Protein AF-A0A4U7JIF3-F1 (afdb_monomer)

Radius of gyration: 16.63 Å; Cα contacts (8 Å, |Δi|>4): 202; chains: 1; bounding box: 31×33×48 Å

Mean predicted aligned error: 3.42 Å

Organism: NCBI:txid2488810

Solvent-accessible surface area (backbone atoms only — not comparable to full-atom values): 7526 Å² total; per-residue (Å²): 130,63,27,75,84,56,100,61,89,62,78,53,46,16,77,72,81,62,48,62,34,75,84,49,30,92,50,17,31,37,37,40,30,31,30,65,83,76,57,24,39,61,36,36,51,39,30,39,62,60,71,47,39,62,53,46,46,71,72,70,45,53,91,60,36,47,72,52,73,45,56,43,53,46,44,40,35,61,68,50,30,52,51,53,56,50,50,56,51,48,39,52,72,76,64,37,49,62,32,71,67,16,51,51,43,47,50,51,50,51,58,42,25,39,28,56,48,50,72,63,74,50,74,70,53,51,50,50,54,58,55,52,76,74,52,84,132

Foldseek 3Di:
DFACPDPDQAFAAAPQPRDGCVVPQQQKKWKWKAQPVLRAGEAIGMHGPDPSCVVCCVVPQDDSIDMDMDRLVLCLAQVSVVVVVVVVVVCVVVVHHYDPNRVVNVVSSSVNSVRSRDHYDDPVRVVVVVVVVVDDD

Sequence (137 aa):
MPAKLYSEDLILKCAHCGKNLFENIGMSIVVLVQDMQNNKISDIYTCCKGNCDDILQKHRVTGSGSDGWKELSEFTNPFLFLKHVMAIMNNMHDGIEISQTAFESYKEIVLATAQYVMRDLTTGEKESVRIDSMLPF

Secondary structure (DSSP, 8-state):
-----SSS----B-TTT--BTTTTGGGEEEEEEEETTTTEEEEEEEEETTHHHHHHHHHHS-TTEEEEEEEGGGGGSHHHHHHHHHHHHHHHHTT--B-HHHHHHHHHHHHHHHHHHSPPPPHHHHHHHHHHTTS--

Nearest PDB structures (foldseek):
  4rb4-assembly1_B  TM=6.611E-01  e=5.893E+00  Escherichia coli DEC13E

Structure (mmCIF, N/CA/C/O backbone):
data_AF-A0A4U7JIF3-F1
#
_entry.id   AF-A0A4U7JIF3-F1
#
loop_
_atom_site.group_PDB
_atom_site.id
_atom_site.type_symbol
_atom_site.label_atom_id
_atom_site.label_alt_id
_atom_site.label_comp_id
_atom_site.label_asym_id
_atom_site.label_entity_id
_atom_site.label_seq_id
_atom_site.pdbx_PDB_ins_code
_atom_site.Cartn_x
_atom_site.Cartn_y
_atom_site.Cartn_z
_atom_site.occupancy
_atom_site.B_iso_or_equiv
_atom_site.auth_seq_id
_atom_site.auth_comp_id
_atom_site.auth_asym_id
_atom_site.auth_atom_id
_atom_site.pdbx_PDB_model_num
ATOM 1 N N . MET A 1 1 ? -16.439 5.333 8.984 1.00 71.31 1 MET A N 1
ATOM 2 C CA . MET A 1 1 ? -15.444 6.209 9.640 1.00 71.31 1 MET A CA 1
ATOM 3 C C . MET A 1 1 ? -14.252 5.341 9.984 1.00 71.31 1 MET A C 1
ATOM 5 O O . MET A 1 1 ? -14.506 4.200 10.363 1.00 71.31 1 MET A O 1
ATOM 9 N N . PRO A 1 2 ? -13.015 5.818 9.786 1.00 90.44 2 PRO A N 1
ATOM 10 C CA . PRO A 1 2 ? -11.835 5.044 10.139 1.00 90.44 2 PRO A CA 1
ATOM 11 C C . PRO A 1 2 ? -11.770 4.812 11.656 1.00 90.44 2 PRO A C 1
ATOM 13 O O . PRO A 1 2 ? -12.231 5.646 12.438 1.00 90.44 2 PRO A O 1
ATOM 16 N N . ALA A 1 3 ? -11.234 3.667 12.060 1.00 93.44 3 ALA A N 1
ATOM 17 C CA . ALA A 1 3 ? -10.879 3.362 13.432 1.00 93.44 3 ALA A CA 1
ATOM 18 C C . ALA A 1 3 ? -9.742 4.271 13.910 1.00 93.44 3 ALA A C 1
ATOM 20 O O . ALA A 1 3 ? -8.797 4.566 13.175 1.00 93.44 3 ALA A O 1
ATOM 21 N N . LYS A 1 4 ? -9.801 4.662 15.180 1.00 92.44 4 LYS A N 1
ATOM 22 C CA . LYS A 1 4 ? -8.814 5.520 15.841 1.00 92.44 4 LYS A CA 1
ATOM 23 C C . LYS A 1 4 ? -7.623 4.694 16.315 1.00 92.44 4 LYS A C 1
ATOM 25 O O . LYS A 1 4 ? -7.457 4.451 17.511 1.00 92.44 4 LYS A O 1
ATOM 30 N N . LEU A 1 5 ? -6.827 4.226 15.357 1.00 90.06 5 LEU A N 1
ATOM 31 C CA . LEU A 1 5 ? -5.600 3.465 15.618 1.00 90.06 5 LEU A CA 1
ATOM 32 C C . LEU A 1 5 ? -4.414 4.369 15.980 1.00 90.06 5 LEU A C 1
ATOM 34 O O . LEU A 1 5 ? -3.492 3.936 16.666 1.00 90.06 5 LEU A O 1
ATOM 38 N N . TYR A 1 6 ? -4.446 5.619 15.521 1.00 90.56 6 TYR A N 1
ATOM 39 C CA . TYR A 1 6 ? -3.349 6.577 15.611 1.00 90.56 6 TYR A CA 1
ATOM 40 C C . TYR A 1 6 ? -3.798 7.856 16.328 1.00 90.56 6 TYR A C 1
ATOM 42 O O . TYR A 1 6 ? -4.994 8.092 16.510 1.00 90.56 6 TYR A O 1
ATOM 50 N N . SER A 1 7 ? -2.841 8.695 16.737 1.00 88.25 7 SER A N 1
ATOM 51 C CA . SER A 1 7 ? -3.144 10.022 17.291 1.00 88.25 7 SER A CA 1
ATOM 52 C C . SER A 1 7 ? -3.785 10.948 16.255 1.00 88.25 7 SER A C 1
ATOM 54 O O . SER A 1 7 ? -4.607 11.788 16.612 1.00 88.25 7 SER A O 1
ATOM 56 N N . GLU A 1 8 ? -3.416 10.768 14.985 1.00 91.31 8 GLU A N 1
ATOM 57 C CA . GLU A 1 8 ? -3.948 11.478 13.824 1.00 91.31 8 GLU A CA 1
ATOM 58 C C . GLU A 1 8 ? -4.193 10.485 12.684 1.00 91.31 8 GLU A C 1
ATOM 60 O O . GLU A 1 8 ? -3.424 9.537 12.517 1.00 91.31 8 GLU A O 1
ATOM 65 N N . ASP A 1 9 ? -5.248 10.704 11.897 1.00 90.88 9 ASP A N 1
ATOM 66 C CA . ASP A 1 9 ? -5.554 9.849 10.750 1.00 90.88 9 ASP A CA 1
ATOM 67 C C . ASP A 1 9 ? -4.413 9.900 9.726 1.00 90.88 9 ASP A C 1
ATOM 69 O O . ASP A 1 9 ? -3.985 10.973 9.290 1.00 90.88 9 ASP A O 1
ATOM 73 N N . LEU A 1 10 ? -3.954 8.728 9.290 1.00 95.62 10 LEU A N 1
ATOM 74 C CA . LEU A 1 10 ? -2.960 8.641 8.232 1.00 95.62 10 LEU A CA 1
ATOM 75 C C . LEU A 1 10 ? -3.639 8.861 6.879 1.00 95.62 10 LEU A C 1
ATOM 77 O O . LEU A 1 10 ? -4.717 8.330 6.597 1.00 95.62 10 LEU A O 1
ATOM 81 N N . ILE A 1 11 ? -2.986 9.647 6.025 1.00 95.75 11 ILE A N 1
ATOM 82 C CA . ILE A 1 11 ? -3.461 9.946 4.674 1.00 95.75 11 ILE A CA 1
ATOM 83 C C . ILE A 1 11 ? -2.473 9.434 3.634 1.00 95.75 11 ILE A C 1
ATOM 85 O O . ILE A 1 11 ? -1.262 9.554 3.802 1.00 95.75 11 ILE A O 1
ATOM 89 N N . LEU A 1 12 ? -2.998 8.924 2.521 1.00 98.06 12 LEU A N 1
ATOM 90 C CA . LEU A 1 12 ? -2.202 8.621 1.337 1.00 98.06 12 LEU A CA 1
ATOM 91 C C . LEU A 1 12 ? -2.314 9.773 0.355 1.00 98.06 12 LEU A C 1
ATOM 93 O O . LEU A 1 12 ? -3.413 10.248 0.057 1.00 98.06 12 LEU A O 1
ATOM 97 N N . LYS A 1 13 ? -1.171 10.228 -0.151 1.00 98.38 13 LYS A N 1
ATOM 98 C CA . LYS A 1 13 ? -1.108 11.314 -1.127 1.00 98.38 13 LYS A CA 1
ATOM 99 C C . LYS A 1 13 ? -0.778 10.777 -2.510 1.00 98.38 13 LYS A C 1
ATOM 101 O O . LYS A 1 13 ? -0.043 9.808 -2.666 1.00 98.38 13 LYS A O 1
ATOM 106 N N . CYS A 1 14 ? -1.297 11.445 -3.534 1.00 98.56 14 CYS A N 1
ATOM 107 C CA . CYS A 1 14 ? -0.900 11.171 -4.906 1.00 98.56 14 CYS A CA 1
ATOM 108 C C . CYS A 1 14 ? 0.591 11.477 -5.083 1.00 98.56 14 CYS A C 1
ATOM 110 O O . CYS A 1 14 ? 0.989 12.630 -4.923 1.00 98.56 14 CYS A O 1
ATOM 112 N N . ALA A 1 15 ? 1.383 10.496 -5.516 1.00 98.38 15 ALA A N 1
ATOM 113 C CA . ALA A 1 15 ? 2.822 10.659 -5.738 1.00 98.38 15 ALA A CA 1
ATOM 114 C C . ALA A 1 15 ? 3.168 11.734 -6.791 1.00 98.38 15 ALA A C 1
ATOM 116 O O . ALA A 1 15 ? 4.275 12.260 -6.791 1.00 98.38 15 ALA A O 1
ATOM 117 N N . HIS A 1 16 ? 2.221 12.075 -7.674 1.00 98.25 16 HIS A N 1
ATOM 118 C CA . HIS A 1 16 ? 2.355 13.188 -8.616 1.00 98.25 16 HIS A CA 1
ATOM 119 C C . HIS A 1 16 ? 1.830 14.528 -8.066 1.00 98.25 16 HIS A C 1
ATOM 121 O O . HIS A 1 16 ? 2.595 15.470 -7.901 1.00 98.25 16 HIS A O 1
ATOM 127 N N . CYS A 1 17 ? 0.522 14.640 -7.792 1.00 98.06 17 CYS A N 1
ATOM 128 C CA . CYS A 1 17 ? -0.111 15.931 -7.491 1.00 98.06 17 CYS A CA 1
ATOM 129 C C . CYS A 1 17 ? -0.298 16.238 -5.993 1.00 98.06 17 CYS A C 1
ATOM 131 O O . CYS A 1 17 ? -0.892 17.260 -5.657 1.00 98.06 17 CYS A O 1
ATOM 133 N N . GLY A 1 18 ? 0.102 15.342 -5.085 1.00 98.19 18 GLY A N 1
ATOM 134 C CA . GLY A 1 18 ? 0.046 15.542 -3.630 1.00 98.19 18 GLY A CA 1
ATOM 135 C C . GLY A 1 18 ? -1.348 15.537 -2.983 1.00 98.19 18 GLY A C 1
ATOM 136 O O . GLY A 1 18 ? -1.444 15.679 -1.765 1.00 98.19 18 GLY A O 1
ATOM 137 N N . LYS A 1 19 ? -2.425 15.365 -3.761 1.00 97.94 19 LYS A N 1
ATOM 138 C CA . LYS A 1 19 ? -3.808 15.318 -3.249 1.00 97.94 19 LYS A CA 1
ATOM 139 C C . LYS A 1 19 ? -4.020 14.135 -2.313 1.00 97.94 19 LYS A C 1
ATOM 141 O O . LYS A 1 19 ? -3.462 13.066 -2.557 1.00 97.94 19 LYS A O 1
ATOM 146 N N . ASN A 1 20 ? -4.871 14.319 -1.306 1.00 98.06 20 ASN A N 1
ATOM 147 C CA . ASN A 1 20 ? -5.335 13.243 -0.441 1.00 98.06 20 ASN A CA 1
ATOM 148 C C . ASN A 1 20 ? -6.195 12.258 -1.247 1.00 98.06 20 ASN A C 1
ATOM 150 O O . ASN A 1 20 ? -7.248 12.611 -1.776 1.00 98.06 20 ASN A O 1
ATOM 154 N N . LEU A 1 21 ? -5.735 11.017 -1.350 1.00 98.25 21 LEU A N 1
ATOM 155 C CA . LEU A 1 21 ? -6.350 9.988 -2.180 1.00 98.25 21 LEU A CA 1
ATOM 156 C C . LEU A 1 21 ? -7.618 9.394 -1.562 1.00 98.25 21 LEU A C 1
ATOM 158 O O . LEU A 1 21 ? -8.424 8.818 -2.293 1.00 98.25 21 LEU A O 1
ATOM 162 N N . PHE A 1 22 ? -7.824 9.553 -0.252 1.00 96.88 22 PHE A N 1
ATOM 163 C CA . PHE A 1 22 ? -9.037 9.082 0.418 1.00 96.88 22 PHE A CA 1
ATOM 164 C C . PHE A 1 22 ? -10.260 9.963 0.130 1.00 96.88 22 PHE A C 1
ATOM 166 O O . PHE A 1 22 ? -11.381 9.465 0.181 1.00 96.88 22 PHE A O 1
ATOM 173 N N . GLU A 1 23 ? -10.067 11.234 -0.243 1.00 95.88 23 GLU A N 1
ATOM 174 C CA . GLU A 1 23 ? -11.168 12.151 -0.593 1.00 95.88 23 GLU A CA 1
ATOM 175 C C . GLU A 1 23 ? -11.940 11.696 -1.839 1.00 95.88 23 GLU A C 1
ATOM 177 O O . G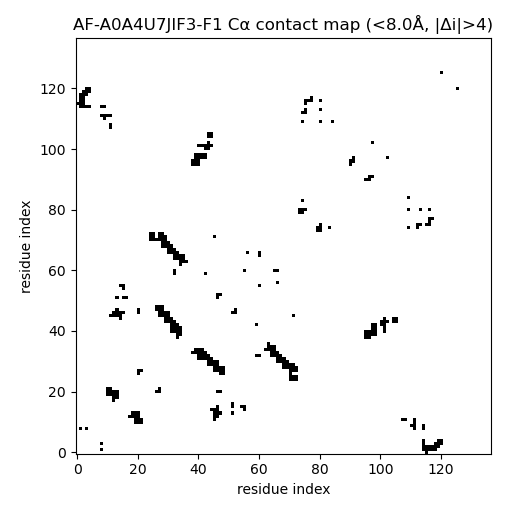LU A 1 23 ? -13.133 11.960 -1.966 1.00 95.88 23 GLU A O 1
ATOM 182 N N . ASN A 1 24 ? -11.275 10.985 -2.755 1.00 95.31 24 ASN A N 1
ATOM 183 C CA . ASN A 1 24 ? -11.902 10.376 -3.924 1.00 95.31 24 ASN A CA 1
ATOM 184 C C . ASN A 1 24 ? -11.283 9.005 -4.214 1.00 95.31 24 ASN A C 1
ATOM 186 O O . ASN A 1 24 ? -10.639 8.790 -5.241 1.00 95.31 24 ASN A O 1
ATOM 190 N N . ILE A 1 25 ? -11.474 8.069 -3.283 1.00 96.31 25 ILE A N 1
ATOM 191 C CA . ILE A 1 25 ? -10.828 6.751 -3.322 1.00 96.31 25 ILE A CA 1
ATOM 192 C C . ILE A 1 25 ? -11.144 5.936 -4.589 1.00 96.31 25 ILE A C 1
ATOM 194 O O . ILE A 1 25 ? -10.312 5.148 -5.026 1.00 96.31 25 ILE A O 1
ATOM 198 N N . GLY A 1 26 ? -12.304 6.150 -5.223 1.00 95.75 26 GLY A N 1
ATOM 199 C CA . GLY A 1 26 ? -12.673 5.488 -6.484 1.00 95.75 26 GLY A CA 1
ATOM 200 C C . GLY A 1 26 ? -11.857 5.954 -7.698 1.00 95.75 26 GLY A C 1
ATOM 201 O O . GLY A 1 26 ? -11.834 5.278 -8.728 1.00 95.75 26 GLY A O 1
ATOM 202 N N . MET A 1 27 ? -11.164 7.089 -7.576 1.00 97.56 27 MET A N 1
ATOM 203 C CA . MET A 1 27 ? -10.235 7.626 -8.573 1.00 97.56 27 MET A CA 1
ATOM 204 C C . MET A 1 27 ? -8.771 7.474 -8.153 1.00 97.56 27 MET A C 1
ATOM 206 O O . MET A 1 27 ? -7.899 8.100 -8.754 1.00 97.56 27 MET A O 1
ATOM 210 N N . SER A 1 28 ? -8.496 6.637 -7.154 1.00 98.56 28 SER A N 1
ATOM 211 C CA . SER A 1 28 ? -7.169 6.435 -6.580 1.00 98.56 28 SER A CA 1
ATOM 212 C C . SER A 1 28 ? -6.727 4.987 -6.759 1.00 98.56 28 SER A C 1
ATOM 214 O O . SER A 1 28 ? -7.512 4.064 -6.546 1.00 98.56 28 SER A O 1
ATOM 216 N N . ILE A 1 29 ? -5.464 4.780 -7.120 1.00 98.69 29 ILE A N 1
ATOM 217 C CA . ILE A 1 29 ? -4.886 3.456 -7.376 1.00 98.69 29 ILE A CA 1
ATOM 218 C C . ILE A 1 29 ? -3.581 3.257 -6.611 1.00 98.69 29 ILE A C 1
ATOM 220 O O . ILE A 1 29 ? -2.878 4.219 -6.288 1.00 98.69 29 ILE A O 1
ATOM 224 N N . VAL A 1 30 ? -3.270 1.991 -6.348 1.00 98.69 30 VAL A N 1
ATOM 225 C CA . VAL A 1 30 ? -1.955 1.511 -5.921 1.00 98.69 30 VAL A CA 1
ATOM 226 C C . VAL A 1 30 ? -1.299 0.846 -7.124 1.00 98.69 30 VAL A C 1
ATOM 228 O O . VAL A 1 30 ? -1.885 -0.067 -7.708 1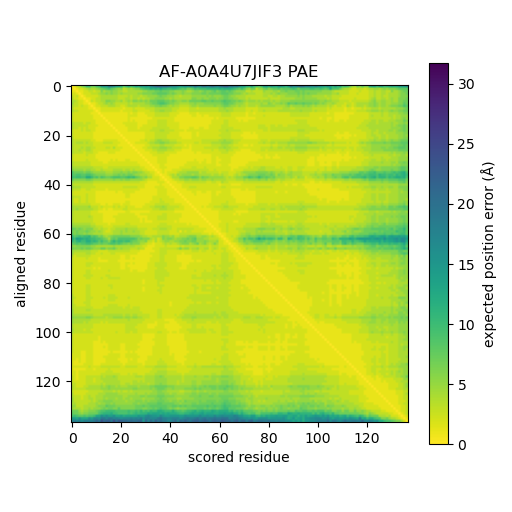.00 98.69 30 VAL A O 1
ATOM 231 N N . VAL A 1 31 ? -0.102 1.291 -7.484 1.00 98.44 31 VAL A N 1
ATOM 232 C CA . VAL A 1 31 ? 0.684 0.766 -8.602 1.00 98.44 31 VAL A CA 1
ATOM 233 C C . VAL A 1 31 ? 1.896 0.034 -8.049 1.00 98.44 31 VAL A C 1
ATOM 235 O O . VAL A 1 31 ? 2.570 0.534 -7.148 1.00 98.44 31 VAL A O 1
ATOM 238 N N . LEU A 1 32 ? 2.165 -1.147 -8.592 1.00 98.19 32 LEU A N 1
ATOM 239 C CA . LEU A 1 32 ? 3.357 -1.940 -8.331 1.00 98.19 32 LEU A CA 1
ATOM 240 C C . LEU A 1 32 ? 4.145 -2.048 -9.632 1.00 98.19 32 LEU A C 1
ATOM 242 O O . LEU A 1 32 ? 3.586 -2.434 -10.657 1.00 98.19 32 LEU A O 1
ATOM 246 N N . VAL A 1 33 ? 5.435 -1.734 -9.575 1.00 97.81 33 VAL A N 1
ATOM 247 C CA . VAL A 1 33 ? 6.364 -1.855 -10.700 1.00 97.81 33 VAL A CA 1
ATOM 248 C C . VAL A 1 33 ? 7.321 -3.006 -10.432 1.00 97.81 33 VAL A C 1
ATOM 250 O O . VAL A 1 33 ? 7.959 -3.072 -9.377 1.00 97.81 33 VAL A O 1
ATOM 253 N N . GLN A 1 34 ? 7.421 -3.909 -11.399 1.00 96.25 34 GLN A N 1
ATOM 254 C CA . GLN A 1 34 ? 8.299 -5.066 -11.371 1.00 96.25 34 GLN A CA 1
ATOM 255 C C . GLN A 1 34 ? 9.353 -4.946 -12.468 1.00 96.25 34 GLN A C 1
ATOM 257 O O . GLN A 1 34 ? 9.027 -4.754 -13.637 1.00 96.25 34 GLN A O 1
ATOM 262 N N . ASP A 1 35 ? 10.619 -5.100 -12.101 1.00 94.94 35 ASP A N 1
ATOM 263 C CA . ASP A 1 35 ? 11.702 -5.335 -13.046 1.00 94.94 35 ASP A CA 1
ATOM 264 C C . ASP A 1 35 ? 11.671 -6.804 -13.477 1.00 94.94 35 ASP A C 1
ATOM 266 O O . ASP A 1 35 ? 11.995 -7.708 -12.697 1.00 94.94 35 ASP A O 1
ATOM 270 N N . MET A 1 36 ? 11.288 -7.039 -14.730 1.00 92.62 36 MET A N 1
ATOM 271 C CA . MET A 1 36 ? 11.130 -8.383 -15.284 1.00 92.62 36 MET A CA 1
ATOM 272 C C . MET A 1 36 ? 12.461 -9.109 -15.501 1.00 92.62 36 MET A C 1
ATOM 274 O O . MET A 1 36 ? 12.470 -10.335 -15.583 1.00 92.62 36 MET A O 1
ATOM 278 N N . GLN A 1 37 ? 13.586 -8.391 -15.588 1.00 91.75 37 GLN A N 1
ATOM 279 C CA . GLN A 1 37 ? 14.898 -9.011 -15.787 1.00 91.75 37 GLN A CA 1
ATOM 280 C C . GLN A 1 37 ? 15.396 -9.672 -14.500 1.00 91.75 37 GLN A C 1
ATOM 282 O O . GLN A 1 37 ? 15.905 -10.791 -14.532 1.00 91.75 37 GLN A O 1
ATOM 287 N N . ASN A 1 38 ? 15.232 -8.979 -13.375 1.00 90.69 38 ASN A N 1
ATOM 288 C CA . ASN A 1 38 ? 15.723 -9.421 -12.070 1.00 90.69 38 ASN A CA 1
ATOM 289 C C . ASN A 1 38 ? 14.620 -10.021 -11.189 1.00 90.69 38 ASN A C 1
ATOM 291 O O . ASN A 1 38 ? 14.884 -10.390 -10.049 1.00 90.69 38 ASN A O 1
ATOM 295 N N . ASN A 1 39 ? 13.389 -10.099 -11.708 1.00 92.50 39 ASN A N 1
ATOM 296 C CA . ASN A 1 39 ? 12.195 -10.514 -10.977 1.00 92.50 39 ASN A CA 1
ATOM 297 C C . ASN A 1 39 ? 12.064 -9.796 -9.619 1.00 92.50 39 ASN A C 1
ATOM 299 O O . ASN A 1 39 ? 11.866 -10.425 -8.582 1.00 92.50 39 ASN A O 1
ATOM 303 N N . LYS A 1 40 ? 12.224 -8.469 -9.635 1.00 95.81 40 LYS A N 1
ATOM 304 C CA . LYS A 1 40 ? 12.290 -7.610 -8.446 1.00 95.81 40 LYS A CA 1
ATOM 305 C C . LYS A 1 40 ? 11.141 -6.616 -8.444 1.00 95.81 40 LYS A C 1
ATOM 307 O O . LYS A 1 40 ? 10.880 -5.981 -9.461 1.00 95.81 40 LYS A O 1
ATOM 312 N N . ILE A 1 41 ? 10.507 -6.406 -7.296 1.00 97.38 41 ILE A N 1
ATOM 313 C CA . ILE A 1 41 ? 9.570 -5.293 -7.114 1.00 97.38 41 ILE A CA 1
ATOM 314 C C . ILE A 1 41 ? 10.399 -4.025 -6.910 1.00 97.38 41 ILE A C 1
ATOM 316 O O . ILE A 1 41 ? 11.014 -3.818 -5.860 1.00 97.38 41 ILE A O 1
ATOM 320 N N . SER A 1 42 ? 10.474 -3.198 -7.949 1.00 97.00 42 SER A N 1
ATOM 321 C CA . SER A 1 42 ? 11.338 -2.020 -7.978 1.00 97.00 42 SER A CA 1
ATOM 322 C C . SER A 1 42 ? 10.686 -0.804 -7.333 1.00 97.00 42 SER A C 1
ATOM 324 O O . SER A 1 42 ? 11.396 0.008 -6.739 1.00 97.00 42 SER A O 1
ATOM 326 N N . ASP A 1 43 ? 9.362 -0.680 -7.427 1.00 97.62 43 ASP A N 1
ATOM 327 C CA . ASP A 1 43 ? 8.625 0.471 -6.908 1.00 97.62 43 ASP A CA 1
ATOM 328 C C . ASP A 1 43 ? 7.180 0.107 -6.546 1.00 97.62 43 ASP A C 1
ATOM 330 O O . ASP A 1 43 ? 6.571 -0.762 -7.172 1.00 97.62 43 ASP A O 1
ATOM 334 N N . ILE A 1 44 ? 6.628 0.785 -5.544 1.00 98.31 44 ILE A N 1
ATOM 335 C CA . ILE A 1 44 ? 5.207 0.739 -5.186 1.00 98.31 44 ILE A CA 1
ATOM 336 C C . ILE A 1 44 ? 4.795 2.167 -4.853 1.00 98.31 44 ILE A C 1
ATOM 338 O O . ILE A 1 44 ? 5.438 2.816 -4.034 1.00 98.31 44 ILE A O 1
ATOM 342 N N . TYR A 1 45 ? 3.720 2.666 -5.454 1.00 98.44 45 TYR A N 1
ATOM 343 C CA . TYR A 1 45 ? 3.247 4.024 -5.191 1.00 98.44 45 TYR A CA 1
ATOM 344 C C . TYR A 1 45 ? 1.734 4.148 -5.324 1.00 98.44 45 TYR A C 1
ATOM 346 O O . TYR A 1 45 ? 1.062 3.304 -5.912 1.00 98.44 45 TYR A O 1
ATOM 354 N N . THR A 1 46 ? 1.186 5.241 -4.795 1.00 98.62 46 THR A N 1
ATOM 355 C CA . THR A 1 46 ? -0.232 5.576 -4.942 1.00 98.62 46 THR A CA 1
ATOM 356 C C . THR A 1 46 ? -0.430 6.844 -5.748 1.00 98.62 46 THR A C 1
ATOM 358 O O . THR A 1 46 ? 0.289 7.831 -5.566 1.00 98.62 46 THR A O 1
ATOM 361 N N . CYS A 1 47 ? -1.428 6.867 -6.626 1.00 98.69 47 CYS A N 1
ATOM 362 C CA . CYS A 1 47 ? -1.734 8.055 -7.415 1.00 98.69 47 CYS A CA 1
ATOM 363 C C . CYS A 1 47 ? -3.209 8.152 -7.816 1.00 98.69 47 CYS A C 1
ATOM 365 O O . CYS A 1 47 ? -4.000 7.241 -7.579 1.00 98.69 47 CYS A O 1
ATOM 367 N N . CYS A 1 48 ? -3.585 9.301 -8.382 1.00 98.62 48 CYS A N 1
ATOM 368 C CA . CYS A 1 48 ? -4.876 9.458 -9.047 1.00 98.62 48 CYS A CA 1
ATOM 369 C C . CYS A 1 48 ? -4.850 8.736 -10.402 1.00 98.62 48 CYS A C 1
ATOM 371 O O . CYS A 1 48 ? -3.846 8.810 -11.107 1.00 98.62 48 CYS A O 1
ATOM 373 N N . LYS A 1 49 ? -5.970 8.146 -10.816 1.00 98.06 49 LYS A N 1
ATOM 374 C CA . LYS A 1 49 ? -6.141 7.599 -12.170 1.00 98.06 49 LYS A CA 1
ATOM 375 C C . LYS A 1 49 ? -6.021 8.673 -13.253 1.00 98.06 49 LYS A C 1
ATOM 377 O O . LYS A 1 49 ? -6.305 9.853 -13.020 1.00 98.06 49 LYS A O 1
ATOM 382 N N . GLY A 1 50 ? -5.700 8.234 -14.468 1.00 96.69 50 GLY A N 1
ATOM 383 C CA . GLY A 1 50 ? -5.593 9.089 -15.648 1.00 96.69 50 GLY A CA 1
ATOM 384 C C . GLY A 1 50 ? -4.257 9.819 -15.668 1.00 96.69 50 GLY A C 1
ATOM 385 O O . GLY A 1 50 ? -3.221 9.213 -15.446 1.00 96.69 50 GLY A O 1
ATOM 386 N N . ASN A 1 51 ? -4.268 11.137 -15.869 1.00 97.50 51 ASN A N 1
ATOM 387 C CA . ASN A 1 51 ? -3.042 11.886 -16.161 1.00 97.50 51 ASN A CA 1
ATOM 388 C C . ASN A 1 51 ? -1.923 11.744 -15.106 1.00 97.50 51 ASN A C 1
ATOM 390 O O . ASN A 1 51 ? -0.749 11.743 -15.463 1.00 97.50 51 ASN A O 1
ATOM 394 N N . CYS A 1 52 ? -2.252 11.642 -13.811 1.00 98.25 52 CYS A N 1
ATOM 395 C CA . CYS A 1 52 ? -1.226 11.425 -12.783 1.00 98.25 52 CYS A CA 1
ATOM 396 C C . CYS A 1 52 ? -0.535 10.064 -12.955 1.00 98.25 52 CYS A C 1
ATOM 398 O O . CYS A 1 52 ? 0.685 9.996 -12.821 1.00 98.25 52 CYS A O 1
ATOM 400 N N . ASP A 1 53 ? -1.308 9.021 -13.251 1.00 97.94 53 ASP A N 1
ATOM 401 C CA . ASP A 1 53 ? -0.811 7.676 -13.527 1.00 97.94 53 ASP A CA 1
ATOM 402 C C . ASP A 1 53 ? 0.033 7.659 -14.808 1.00 97.94 53 ASP A C 1
ATOM 404 O O . ASP A 1 53 ? 1.201 7.290 -14.757 1.00 97.94 53 ASP A O 1
ATOM 408 N N . ASP A 1 54 ? -0.481 8.224 -15.909 1.00 97.44 54 ASP A N 1
ATOM 409 C CA . ASP A 1 54 ? 0.226 8.299 -17.200 1.00 97.44 54 ASP A CA 1
ATOM 410 C C . ASP A 1 54 ? 1.600 8.983 -17.086 1.00 97.44 54 ASP A C 1
ATOM 412 O O . ASP A 1 54 ? 2.567 8.604 -17.753 1.00 97.44 54 ASP A O 1
ATOM 416 N N . ILE A 1 55 ? 1.695 10.039 -16.269 1.00 97.50 55 ILE A N 1
ATOM 417 C CA . ILE A 1 55 ? 2.954 10.750 -16.023 1.00 97.50 55 ILE A CA 1
ATOM 418 C C . ILE A 1 55 ? 3.896 9.882 -15.191 1.00 97.50 55 ILE A C 1
ATOM 420 O O . ILE A 1 55 ? 5.065 9.734 -15.548 1.00 97.50 55 ILE A O 1
ATOM 424 N N . LEU A 1 56 ? 3.415 9.313 -14.085 1.00 97.12 56 LEU A N 1
ATOM 425 C CA . LEU A 1 56 ? 4.248 8.497 -13.203 1.00 97.12 56 LEU A CA 1
ATOM 426 C C . LEU A 1 56 ? 4.745 7.236 -13.908 1.00 97.12 56 LEU A C 1
ATOM 428 O O . LEU A 1 56 ? 5.929 6.928 -13.779 1.00 97.12 56 LEU A O 1
ATOM 432 N N . GLN A 1 57 ? 3.902 6.578 -14.705 1.00 95.62 57 GLN A N 1
ATOM 433 C CA . GLN A 1 57 ? 4.258 5.385 -15.467 1.00 95.62 57 GLN A CA 1
ATOM 434 C C . GLN A 1 57 ? 5.464 5.657 -16.376 1.00 95.62 57 GLN A C 1
ATOM 436 O O . GLN A 1 57 ? 6.451 4.928 -16.322 1.00 95.62 57 GLN A O 1
ATOM 441 N N . LYS A 1 58 ? 5.460 6.772 -17.123 1.00 94.25 58 LYS A N 1
ATOM 442 C CA . LYS A 1 58 ? 6.576 7.169 -18.009 1.00 94.25 58 LYS A CA 1
ATOM 443 C C . LYS A 1 58 ? 7.903 7.391 -17.281 1.00 94.25 58 LYS A C 1
ATOM 445 O O . LYS A 1 58 ? 8.957 7.293 -17.904 1.00 94.25 58 LYS A O 1
ATOM 450 N N . HIS A 1 59 ? 7.861 7.755 -16.001 1.00 92.62 59 HIS A N 1
ATOM 451 C CA . HIS A 1 59 ? 9.055 8.068 -15.213 1.00 92.62 59 HIS A CA 1
ATOM 452 C C . HIS A 1 59 ? 9.529 6.907 -14.337 1.00 92.62 59 HIS A C 1
ATOM 454 O O . HIS A 1 59 ? 10.721 6.819 -14.051 1.00 92.62 59 HIS A O 1
ATOM 460 N N . ARG A 1 60 ? 8.611 6.051 -13.882 1.00 92.69 60 ARG A N 1
ATOM 461 C CA . ARG A 1 60 ? 8.880 4.990 -12.901 1.00 92.69 60 ARG A CA 1
ATOM 462 C C . ARG A 1 60 ? 8.998 3.613 -13.541 1.00 92.69 60 ARG A C 1
ATOM 464 O O . ARG A 1 60 ? 9.740 2.777 -13.033 1.00 92.69 60 ARG A O 1
ATOM 471 N N . VAL A 1 61 ? 8.340 3.390 -14.677 1.00 92.31 61 VAL A N 1
ATOM 472 C CA . VAL A 1 61 ? 8.479 2.165 -15.468 1.00 92.31 61 VAL A CA 1
ATOM 473 C C . VAL A 1 61 ? 9.568 2.394 -16.511 1.00 92.31 61 VAL A C 1
ATOM 475 O O . VAL A 1 61 ? 9.378 3.109 -17.492 1.00 92.31 61 VAL A O 1
ATOM 478 N N . THR A 1 62 ? 10.749 1.829 -16.272 1.00 88.44 62 THR A N 1
ATOM 479 C CA . THR A 1 62 ? 11.923 2.016 -17.136 1.00 88.44 62 THR A CA 1
ATOM 480 C C . THR A 1 62 ? 12.549 0.676 -17.500 1.00 88.44 62 THR A C 1
ATOM 482 O O . THR A 1 62 ? 12.424 -0.294 -16.756 1.00 88.44 62 THR A O 1
ATOM 485 N N . GLY A 1 63 ? 13.227 0.610 -18.650 1.00 89.19 63 GLY A N 1
ATOM 486 C CA . GLY A 1 63 ? 13.930 -0.598 -19.090 1.00 89.19 63 GLY A CA 1
ATOM 487 C C . GLY A 1 63 ? 13.002 -1.812 -19.216 1.00 89.19 63 GLY A C 1
ATOM 488 O O . GLY A 1 63 ? 12.025 -1.770 -19.956 1.00 89.19 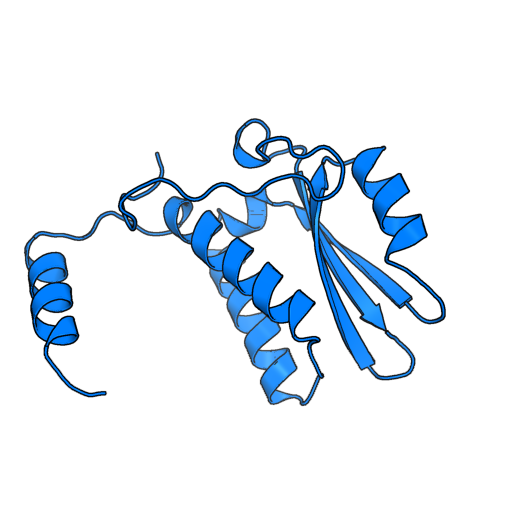63 GLY A O 1
ATOM 489 N N . SER A 1 64 ? 13.323 -2.883 -18.488 1.00 89.62 64 SER A N 1
ATOM 490 C CA . SER A 1 64 ? 12.541 -4.125 -18.364 1.00 89.62 64 SER A CA 1
ATOM 491 C C . SER A 1 64 ? 11.367 -4.033 -17.379 1.00 89.62 64 SER A C 1
ATOM 493 O O . SER A 1 64 ? 10.781 -5.059 -17.032 1.00 89.62 64 SER A O 1
ATOM 495 N N . GLY A 1 65 ? 11.038 -2.836 -16.894 1.00 92.19 65 GLY A N 1
ATOM 496 C CA . GLY A 1 65 ? 9.936 -2.608 -15.971 1.00 92.19 65 GLY A CA 1
ATOM 497 C C . GLY A 1 65 ? 8.570 -2.888 -16.599 1.00 92.19 65 GLY A C 1
ATOM 498 O O . GLY A 1 65 ? 8.296 -2.468 -17.721 1.00 92.19 65 GLY A O 1
ATOM 499 N N . SER A 1 66 ? 7.693 -3.538 -15.843 1.00 94.75 66 SER A N 1
ATOM 500 C CA . SER A 1 66 ? 6.257 -3.618 -16.109 1.00 94.75 66 SER A CA 1
ATOM 501 C C . SER A 1 66 ? 5.507 -3.191 -14.860 1.00 94.75 66 SER A C 1
ATOM 503 O O . SER A 1 66 ? 5.887 -3.573 -13.752 1.00 94.75 66 SER A O 1
ATOM 505 N N . ASP A 1 67 ? 4.429 -2.433 -15.021 1.00 94.75 67 ASP A N 1
ATOM 506 C CA . ASP A 1 67 ? 3.544 -2.079 -13.921 1.00 94.75 67 ASP A CA 1
ATOM 507 C C . ASP A 1 67 ? 2.227 -2.854 -13.949 1.00 94.75 67 ASP A C 1
ATOM 509 O O . ASP A 1 67 ? 1.779 -3.376 -14.972 1.00 94.75 67 ASP A O 1
ATOM 513 N N . GLY A 1 68 ? 1.611 -2.936 -12.778 1.00 95.81 68 GLY A N 1
ATOM 514 C CA . GLY A 1 68 ? 0.239 -3.370 -12.593 1.00 95.81 68 GLY A CA 1
ATOM 515 C C . GLY A 1 68 ? -0.386 -2.582 -11.454 1.00 95.81 68 GLY A C 1
ATOM 516 O O . GLY A 1 68 ? 0.294 -2.204 -10.498 1.00 95.81 68 GLY A O 1
ATOM 517 N N . TRP A 1 69 ? -1.690 -2.337 -11.539 1.00 97.75 69 TRP A N 1
ATOM 518 C CA . TRP A 1 69 ? -2.391 -1.524 -10.553 1.00 97.75 69 TRP A CA 1
ATOM 519 C C . TRP A 1 69 ? -3.617 -2.218 -9.967 1.00 97.75 69 TRP A C 1
ATOM 521 O O . TRP A 1 69 ? -4.199 -3.147 -10.540 1.00 97.75 69 TRP A O 1
ATOM 531 N N . LYS A 1 70 ? -3.992 -1.752 -8.777 1.00 98.06 70 LYS A N 1
ATOM 532 C CA . LYS A 1 70 ? -5.212 -2.106 -8.051 1.00 98.06 70 LYS A CA 1
ATOM 533 C C . LYS A 1 70 ? -5.907 -0.847 -7.570 1.00 98.06 70 LYS A C 1
ATOM 535 O O . LYS A 1 70 ? -5.264 0.172 -7.323 1.00 98.06 70 LYS A O 1
ATOM 540 N N . GLU A 1 71 ? -7.222 -0.921 -7.428 1.00 98.12 71 GLU A N 1
ATOM 541 C CA . GLU A 1 71 ? -7.992 0.175 -6.849 1.00 98.12 71 GLU A CA 1
ATOM 542 C C . GLU A 1 71 ? -7.565 0.396 -5.396 1.00 98.12 71 GLU A C 1
ATOM 544 O O . GLU A 1 71 ? -7.497 -0.557 -4.620 1.00 98.12 71 GLU A O 1
ATOM 549 N N . LEU A 1 72 ? -7.346 1.646 -4.977 1.00 98.31 72 LEU A N 1
ATOM 550 C CA . LEU A 1 72 ? -7.033 1.928 -3.570 1.00 98.31 72 LEU A CA 1
ATOM 551 C C . LEU A 1 72 ? -8.183 1.490 -2.645 1.00 98.31 72 LEU A C 1
ATOM 553 O O . LEU A 1 72 ? -7.957 1.087 -1.507 1.00 98.31 72 LEU A O 1
ATOM 557 N N . SER A 1 73 ? -9.419 1.508 -3.151 1.00 97.50 73 SER A N 1
ATOM 558 C CA . SER A 1 73 ? -10.591 1.022 -2.417 1.00 97.50 73 SER A CA 1
ATOM 559 C C . SER A 1 73 ? -10.536 -0.476 -2.085 1.00 97.50 73 SER A C 1
ATOM 561 O O . SER A 1 73 ? -11.066 -0.868 -1.043 1.00 97.50 73 SER A O 1
ATOM 563 N N . GLU A 1 74 ? -9.833 -1.305 -2.870 1.00 98.00 74 GLU A N 1
ATOM 564 C CA . GLU A 1 74 ? -9.630 -2.728 -2.547 1.00 98.00 74 GLU A CA 1
ATOM 565 C C . GLU A 1 74 ? -8.842 -2.899 -1.241 1.00 98.00 74 GLU A C 1
ATOM 567 O O . GLU A 1 74 ? -9.151 -3.784 -0.448 1.00 98.00 74 GLU A O 1
ATOM 572 N N . PHE A 1 75 ? -7.909 -1.994 -0.941 1.00 98.12 75 PHE A N 1
ATOM 573 C CA . PHE A 1 75 ? -7.147 -2.015 0.311 1.00 98.12 75 PHE A CA 1
ATOM 574 C C . PHE A 1 75 ? -7.978 -1.595 1.531 1.00 98.12 75 PHE A C 1
ATOM 576 O O . PHE A 1 75 ? -7.552 -1.795 2.660 1.00 98.12 75 PHE A O 1
ATOM 583 N N . THR A 1 76 ? -9.181 -1.051 1.332 1.00 96.94 76 THR A N 1
ATOM 584 C CA . THR A 1 76 ? -10.127 -0.761 2.425 1.00 96.94 76 THR A CA 1
ATOM 585 C C . THR A 1 76 ? -11.181 -1.853 2.610 1.00 96.94 76 THR A C 1
ATOM 587 O O . THR A 1 76 ? -11.952 -1.823 3.567 1.00 96.94 76 THR A O 1
ATOM 590 N N . ASN A 1 77 ? -11.218 -2.848 1.719 1.00 97.31 77 ASN A N 1
ATOM 591 C CA . ASN A 1 77 ? -12.044 -4.033 1.895 1.00 97.31 77 ASN A CA 1
ATOM 592 C C . ASN A 1 77 ? -11.295 -5.047 2.782 1.00 97.31 77 ASN A C 1
ATOM 594 O O . ASN A 1 77 ? -10.199 -5.455 2.405 1.00 97.31 77 ASN A O 1
ATOM 598 N N . PRO A 1 78 ? -11.863 -5.528 3.906 1.00 97.69 78 PRO A N 1
ATOM 599 C CA . PRO A 1 78 ? -11.121 -6.367 4.852 1.00 97.69 78 PRO A CA 1
ATOM 600 C C . PRO A 1 78 ? -10.510 -7.643 4.263 1.00 97.69 78 PRO A C 1
ATOM 602 O O . PRO A 1 78 ? -9.387 -8.014 4.603 1.00 97.69 78 PRO A O 1
ATOM 605 N N . PHE A 1 79 ? -11.231 -8.314 3.363 1.00 98.00 79 PHE A N 1
ATOM 606 C CA . PHE A 1 79 ? -10.753 -9.551 2.752 1.00 98.00 79 PHE A CA 1
ATOM 607 C C . PHE A 1 79 ? -9.641 -9.281 1.733 1.00 98.00 79 PHE A C 1
ATOM 609 O O . PHE A 1 79 ? -8.619 -9.969 1.725 1.00 98.00 79 PHE A O 1
ATOM 616 N N . LEU A 1 80 ? -9.822 -8.268 0.882 1.00 98.25 80 LEU A N 1
ATOM 617 C CA . LEU A 1 80 ? -8.827 -7.909 -0.128 1.00 98.25 80 LEU A CA 1
ATOM 618 C C . LEU A 1 80 ? -7.580 -7.281 0.503 1.00 98.25 80 LEU A C 1
ATOM 620 O O . LEU A 1 80 ? -6.476 -7.636 0.106 1.00 98.25 80 LEU A O 1
ATOM 624 N N . PHE A 1 81 ? -7.731 -6.462 1.545 1.00 98.38 81 PHE A N 1
ATOM 625 C CA . PHE A 1 81 ? -6.627 -5.971 2.370 1.00 98.38 81 PHE A CA 1
ATOM 626 C C . PHE A 1 81 ? -5.730 -7.119 2.845 1.00 98.38 81 PHE A C 1
ATOM 628 O O . PHE A 1 81 ? -4.530 -7.124 2.567 1.00 98.38 81 PHE A O 1
ATOM 635 N N . LEU A 1 82 ? -6.316 -8.141 3.486 1.00 98.31 82 LEU A N 1
ATOM 636 C CA . LEU A 1 82 ? -5.561 -9.306 3.949 1.00 98.31 82 LEU A CA 1
ATOM 637 C C . LEU A 1 82 ? -4.889 -10.037 2.781 1.00 98.31 82 LEU A C 1
ATOM 639 O O . LEU A 1 82 ? -3.723 -10.417 2.879 1.00 98.31 82 LEU A O 1
ATOM 643 N N . LYS A 1 83 ? -5.599 -10.197 1.659 1.00 98.25 83 LYS A N 1
ATOM 644 C CA . LYS A 1 83 ? -5.049 -10.811 0.446 1.00 98.25 83 LYS A CA 1
ATOM 645 C C . LYS A 1 83 ? -3.821 -10.056 -0.072 1.00 98.25 83 LYS A C 1
ATOM 647 O O . LYS A 1 83 ? -2.845 -10.702 -0.446 1.00 98.25 83 LYS A O 1
ATOM 652 N N . HIS A 1 84 ? -3.845 -8.725 -0.093 1.00 97.81 84 HIS A N 1
ATOM 653 C CA . HIS A 1 84 ? -2.707 -7.917 -0.534 1.00 97.81 84 HIS A CA 1
ATOM 654 C C . HIS A 1 84 ? -1.515 -8.057 0.418 1.00 97.81 84 HIS A C 1
ATOM 656 O O . HIS A 1 84 ? -0.402 -8.311 -0.044 1.00 97.81 84 HIS A O 1
ATOM 662 N N . VAL A 1 85 ? -1.746 -7.982 1.737 1.00 98.12 85 VAL A N 1
ATOM 663 C CA . VAL A 1 85 ? -0.701 -8.200 2.757 1.00 98.12 85 VAL A CA 1
ATOM 664 C C . VAL A 1 85 ? -0.033 -9.559 2.563 1.00 98.12 85 VAL A C 1
ATOM 666 O O . VAL A 1 85 ? 1.191 -9.627 2.452 1.00 98.12 85 VAL A O 1
ATOM 669 N N . MET A 1 86 ? -0.828 -10.620 2.417 1.00 98.38 86 MET A N 1
ATOM 670 C CA . MET A 1 86 ? -0.310 -11.971 2.199 1.00 98.38 86 MET A CA 1
ATOM 671 C C . MET A 1 86 ? 0.425 -12.118 0.865 1.00 98.38 86 MET A C 1
ATOM 673 O O . MET A 1 86 ? 1.428 -12.818 0.809 1.00 98.38 86 MET A O 1
ATOM 677 N N . ALA A 1 87 ? -0.012 -11.441 -0.201 1.00 96.88 87 ALA A N 1
ATOM 678 C CA . ALA A 1 87 ? 0.677 -11.493 -1.490 1.00 96.88 87 ALA A CA 1
ATOM 679 C C . ALA A 1 87 ? 2.115 -10.955 -1.396 1.00 96.88 87 ALA A C 1
ATOM 681 O O . ALA A 1 87 ? 3.040 -11.597 -1.886 1.00 96.88 87 ALA A O 1
ATOM 682 N N . ILE A 1 88 ? 2.322 -9.823 -0.715 1.00 97.00 88 ILE A N 1
ATOM 683 C CA . ILE A 1 88 ? 3.671 -9.282 -0.495 1.00 97.00 88 ILE A CA 1
ATOM 684 C C . ILE A 1 88 ? 4.493 -10.186 0.434 1.00 97.00 88 ILE A C 1
ATOM 686 O O . ILE A 1 88 ? 5.672 -10.407 0.169 1.00 97.00 88 ILE A O 1
ATOM 690 N N . MET A 1 89 ? 3.884 -10.768 1.473 1.00 98.00 89 MET A N 1
ATOM 691 C CA . MET A 1 89 ? 4.561 -11.746 2.337 1.00 98.00 89 MET A CA 1
ATOM 692 C C . MET A 1 89 ? 5.022 -12.993 1.579 1.00 98.00 89 MET A C 1
ATOM 694 O O . MET A 1 89 ? 6.154 -13.433 1.770 1.00 98.00 89 MET A O 1
ATOM 698 N N . ASN A 1 90 ? 4.182 -13.526 0.693 1.00 98.06 90 ASN A N 1
ATOM 699 C CA . ASN A 1 90 ? 4.527 -14.675 -0.137 1.00 98.06 90 ASN A CA 1
ATOM 700 C C . ASN A 1 90 ? 5.652 -14.335 -1.119 1.00 98.06 90 ASN A C 1
ATOM 702 O O . ASN A 1 90 ? 6.604 -15.095 -1.211 1.00 98.06 90 ASN A O 1
ATOM 706 N N . ASN A 1 91 ? 5.616 -13.160 -1.759 1.00 95.69 91 ASN A N 1
ATOM 707 C CA . ASN A 1 91 ? 6.716 -12.708 -2.616 1.00 95.69 91 ASN A CA 1
ATOM 708 C C . ASN A 1 91 ? 8.050 -12.676 -1.851 1.00 95.69 91 ASN A C 1
ATOM 710 O O . ASN A 1 91 ? 9.055 -13.182 -2.343 1.00 95.69 91 ASN A O 1
ATOM 714 N N . MET A 1 92 ? 8.055 -12.138 -0.625 1.00 95.81 92 MET A N 1
ATOM 715 C CA . MET A 1 92 ? 9.253 -12.142 0.223 1.00 95.81 92 MET A CA 1
ATOM 716 C C . MET A 1 92 ? 9.718 -13.566 0.560 1.00 95.81 92 MET A C 1
ATOM 718 O O . MET A 1 92 ? 10.917 -13.834 0.544 1.00 95.81 92 MET A O 1
ATOM 722 N N . HIS A 1 93 ? 8.789 -14.481 0.850 1.00 97.00 93 HIS A N 1
ATOM 723 C CA . HIS A 1 93 ? 9.105 -15.886 1.115 1.00 97.00 93 HIS A CA 1
ATOM 724 C C . HIS A 1 93 ? 9.704 -16.596 -0.107 1.00 97.00 93 HIS A C 1
ATOM 726 O O . HIS A 1 93 ? 10.680 -17.331 0.032 1.00 97.00 93 HIS A O 1
ATOM 732 N N . ASP A 1 94 ? 9.171 -16.319 -1.296 1.00 96.81 94 ASP A N 1
ATOM 733 C CA . ASP A 1 94 ? 9.621 -16.883 -2.572 1.00 96.81 94 ASP A CA 1
ATOM 734 C C . ASP A 1 94 ? 10.949 -16.266 -3.062 1.00 96.81 94 ASP A C 1
ATOM 736 O O . ASP A 1 94 ? 11.451 -16.616 -4.132 1.00 96.81 94 ASP A O 1
ATOM 740 N N . GLY A 1 95 ? 11.543 -15.355 -2.284 1.00 96.00 95 GLY A N 1
ATOM 741 C C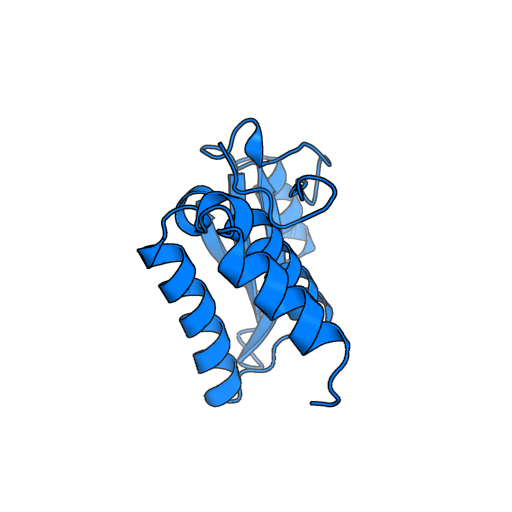A . GLY A 1 95 ? 12.825 -14.722 -2.588 1.00 96.00 95 GLY A CA 1
ATOM 742 C C . GLY A 1 95 ? 12.740 -13.583 -3.604 1.00 96.00 95 GLY A C 1
ATOM 743 O O . GLY A 1 95 ? 13.772 -13.165 -4.128 1.00 96.00 95 GLY A O 1
ATOM 744 N N . ILE A 1 96 ? 11.540 -13.064 -3.887 1.00 96.69 96 ILE A N 1
ATOM 745 C CA . ILE A 1 96 ? 11.367 -11.867 -4.716 1.00 96.69 96 ILE A CA 1
ATOM 746 C C . ILE A 1 96 ? 11.906 -10.673 -3.936 1.00 96.69 96 ILE A C 1
ATOM 748 O O . ILE A 1 96 ? 11.381 -10.300 -2.883 1.00 96.69 96 ILE A O 1
ATOM 752 N N . GLU A 1 97 ? 12.957 -10.054 -4.468 1.00 97.31 97 GLU A N 1
ATOM 753 C CA . GLU A 1 97 ? 13.515 -8.844 -3.881 1.00 97.31 97 GLU A CA 1
ATOM 754 C C . GLU A 1 97 ? 12.500 -7.698 -3.996 1.00 97.31 97 GLU A C 1
ATOM 756 O O . GLU A 1 97 ? 11.905 -7.466 -5.051 1.00 97.31 97 GLU A O 1
ATOM 761 N N . ILE A 1 98 ? 12.322 -6.955 -2.907 1.00 97.81 98 ILE A N 1
ATOM 762 C CA . ILE A 1 98 ? 11.521 -5.733 -2.867 1.00 97.81 98 ILE A CA 1
ATOM 763 C C . ILE A 1 98 ? 12.476 -4.598 -2.535 1.00 97.81 98 ILE A C 1
ATOM 765 O O . ILE A 1 98 ? 13.203 -4.670 -1.543 1.00 97.81 98 ILE A O 1
ATOM 769 N N . SER A 1 99 ? 12.513 -3.558 -3.368 1.00 97.06 99 SER A N 1
ATOM 770 C CA . SER A 1 99 ? 13.351 -2.394 -3.078 1.00 97.06 99 SER A CA 1
ATOM 771 C C . SER A 1 99 ? 12.942 -1.759 -1.744 1.00 97.06 99 SER A C 1
ATOM 773 O O . SER A 1 99 ? 11.769 -1.776 -1.367 1.00 97.06 99 SER A O 1
ATOM 775 N N . GLN A 1 100 ? 13.903 -1.166 -1.032 1.00 97.12 100 GLN A N 1
ATOM 776 C CA . GLN A 1 100 ? 13.639 -0.513 0.254 1.00 97.12 100 GLN A CA 1
ATOM 777 C C . GLN A 1 100 ? 12.507 0.523 0.143 1.00 97.12 100 GLN A C 1
ATOM 779 O O . GLN A 1 100 ? 11.584 0.524 0.952 1.00 97.12 100 GLN A O 1
ATOM 784 N N . THR A 1 101 ? 12.534 1.347 -0.907 1.00 96.19 101 THR A N 1
ATOM 785 C CA . THR A 1 101 ? 11.525 2.383 -1.159 1.00 96.19 101 THR A CA 1
ATOM 786 C C . THR A 1 101 ? 10.148 1.798 -1.474 1.00 96.19 101 THR A C 1
ATOM 788 O O . THR A 1 101 ? 9.138 2.331 -1.012 1.00 96.19 101 THR A O 1
ATOM 791 N N . ALA A 1 102 ? 10.088 0.687 -2.220 1.00 97.69 102 ALA A N 1
ATOM 792 C CA . ALA A 1 102 ? 8.837 -0.020 -2.489 1.00 97.69 102 ALA A CA 1
ATOM 793 C C . ALA A 1 102 ? 8.253 -0.620 -1.204 1.00 97.69 102 ALA A C 1
ATOM 795 O O . ALA A 1 102 ? 7.055 -0.498 -0.951 1.00 97.69 102 ALA A O 1
ATOM 796 N N . PHE A 1 103 ? 9.095 -1.233 -0.371 1.00 98.19 103 PHE A N 1
ATOM 797 C CA . PHE A 1 103 ? 8.671 -1.831 0.892 1.00 98.19 103 PHE A CA 1
ATOM 798 C C . PHE A 1 103 ? 8.165 -0.780 1.889 1.00 98.19 103 PHE A C 1
ATOM 800 O O . PHE A 1 103 ? 7.123 -0.971 2.518 1.00 98.19 103 PHE A O 1
ATOM 807 N N . GLU A 1 104 ? 8.859 0.353 2.006 1.00 98.31 104 GLU A N 1
ATOM 808 C CA . GLU A 1 104 ? 8.429 1.489 2.829 1.00 98.31 104 GLU A CA 1
ATOM 809 C C . GLU A 1 104 ? 7.086 2.051 2.356 1.00 98.31 104 GLU A C 1
ATOM 811 O O . GLU A 1 104 ? 6.156 2.161 3.156 1.00 98.31 104 GLU A O 1
ATOM 816 N N . SER A 1 105 ? 6.942 2.295 1.052 1.00 98.19 105 SER A N 1
ATOM 817 C CA . SER A 1 105 ? 5.688 2.787 0.470 1.00 98.19 105 SER A CA 1
ATOM 818 C C . SER A 1 105 ? 4.539 1.797 0.681 1.00 98.19 105 SER A C 1
ATOM 820 O O . SER A 1 105 ? 3.422 2.185 1.022 1.00 98.19 105 SER A O 1
ATOM 822 N N . TYR A 1 106 ? 4.806 0.495 0.554 1.00 98.44 106 TYR A N 1
ATOM 823 C CA . TYR A 1 106 ? 3.815 -0.537 0.842 1.00 98.44 106 TYR A CA 1
ATOM 824 C C . TYR A 1 106 ? 3.379 -0.537 2.312 1.00 98.44 106 TYR A C 1
ATOM 826 O O . TYR A 1 106 ? 2.184 -0.633 2.598 1.00 98.44 106 TYR A O 1
ATOM 834 N N . LYS A 1 107 ? 4.315 -0.376 3.256 1.00 98.25 107 LYS A N 1
ATOM 835 C CA . LYS A 1 107 ? 3.982 -0.243 4.682 1.00 98.25 107 LYS A CA 1
ATOM 836 C C . LYS A 1 107 ? 3.093 0.967 4.946 1.00 98.25 107 LYS A C 1
ATOM 838 O O . LYS A 1 107 ? 2.130 0.840 5.700 1.00 98.25 107 LYS A O 1
ATOM 843 N N . GLU A 1 108 ? 3.391 2.112 4.339 1.00 98.12 108 GLU A N 1
ATOM 844 C CA . GLU A 1 108 ? 2.556 3.312 4.464 1.00 98.12 108 GLU A CA 1
ATOM 845 C C . GLU A 1 108 ? 1.132 3.058 3.961 1.00 98.12 108 GLU A C 1
ATOM 847 O O . GLU A 1 108 ? 0.169 3.393 4.652 1.00 98.12 108 GLU A 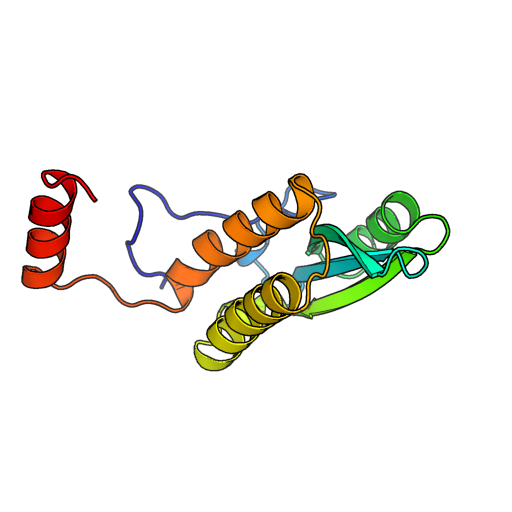O 1
ATOM 852 N N . ILE A 1 109 ? 0.988 2.388 2.812 1.00 98.50 109 ILE A N 1
ATOM 853 C CA . ILE A 1 109 ? -0.317 1.985 2.270 1.00 98.50 109 ILE A CA 1
ATOM 854 C C . ILE A 1 109 ? -1.059 1.083 3.254 1.00 98.50 109 ILE A C 1
ATOM 856 O O . ILE A 1 109 ? -2.223 1.344 3.560 1.00 98.50 109 ILE A O 1
ATOM 860 N N . VAL A 1 110 ? -0.402 0.044 3.774 1.00 98.31 110 VAL A N 1
ATOM 861 C CA . VAL A 1 110 ? -1.010 -0.900 4.723 1.00 98.31 110 VAL A CA 1
ATOM 862 C 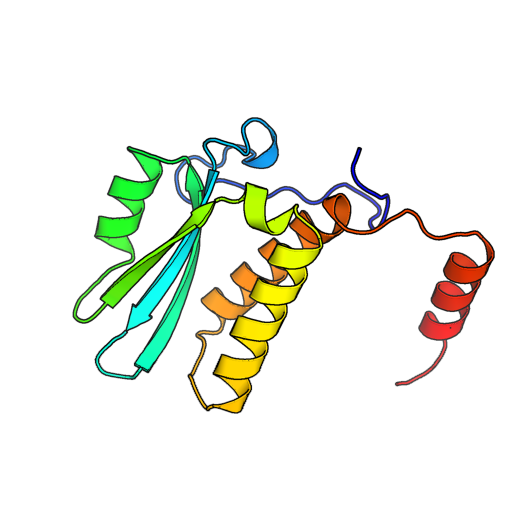C . VAL A 1 110 ? -1.465 -0.184 5.993 1.00 98.31 110 VAL A C 1
ATOM 864 O O . VAL A 1 110 ? -2.601 -0.374 6.414 1.00 98.31 110 VAL A O 1
ATOM 867 N N . LEU A 1 111 ? -0.633 0.675 6.584 1.00 97.69 111 LEU A N 1
ATOM 868 C CA . LEU A 1 111 ? -0.978 1.410 7.805 1.00 97.69 111 LEU A CA 1
ATOM 869 C C . LEU A 1 111 ? -2.137 2.388 7.572 1.00 97.69 111 LEU A C 1
ATOM 871 O O . LEU A 1 111 ? -3.126 2.375 8.305 1.00 97.69 111 LEU A O 1
ATOM 875 N N . ALA A 1 112 ? -2.065 3.188 6.509 1.00 97.88 112 ALA A N 1
ATOM 876 C CA . ALA A 1 112 ? -3.094 4.176 6.205 1.00 97.88 112 ALA A CA 1
ATOM 877 C C . ALA A 1 112 ? -4.429 3.550 5.784 1.00 97.88 112 ALA A C 1
ATOM 879 O O . ALA A 1 112 ? -5.479 4.158 5.965 1.00 97.88 112 ALA A O 1
ATOM 880 N N . THR A 1 113 ? -4.426 2.340 5.224 1.00 97.88 113 THR A N 1
ATOM 881 C CA . THR A 1 113 ? -5.664 1.628 4.863 1.00 97.88 113 THR A CA 1
ATOM 882 C C . THR A 1 113 ? -6.194 0.759 6.002 1.00 97.88 113 THR A C 1
ATOM 884 O O . THR A 1 113 ? -7.410 0.594 6.114 1.00 97.88 113 THR A O 1
ATOM 887 N N . ALA A 1 114 ? -5.334 0.303 6.922 1.00 97.56 114 ALA A N 1
ATOM 888 C CA . ALA A 1 114 ? -5.734 -0.463 8.101 1.00 97.56 114 ALA A CA 1
ATOM 889 C C . ALA A 1 114 ? -6.746 0.289 8.972 1.00 97.56 114 ALA A C 1
ATOM 891 O O . ALA A 1 114 ? -7.666 -0.335 9.495 1.00 97.56 114 ALA A O 1
ATOM 892 N N . GLN A 1 115 ? -6.657 1.620 9.075 1.00 95.94 115 GLN A N 1
ATOM 893 C CA . GLN A 1 115 ? -7.653 2.409 9.809 1.00 95.94 115 GLN A CA 1
ATOM 894 C C . GLN A 1 115 ? -9.071 2.282 9.219 1.00 95.94 115 GLN A C 1
ATOM 896 O O . GLN A 1 115 ? -10.041 2.477 9.935 1.00 95.94 115 GLN A O 1
ATOM 901 N N . TYR A 1 116 ? -9.238 1.918 7.945 1.00 96.56 116 TYR A N 1
ATOM 902 C CA . TYR A 1 116 ? -10.559 1.688 7.338 1.00 96.56 116 TYR A CA 1
ATOM 903 C C . TYR A 1 116 ? -11.035 0.235 7.440 1.00 96.56 116 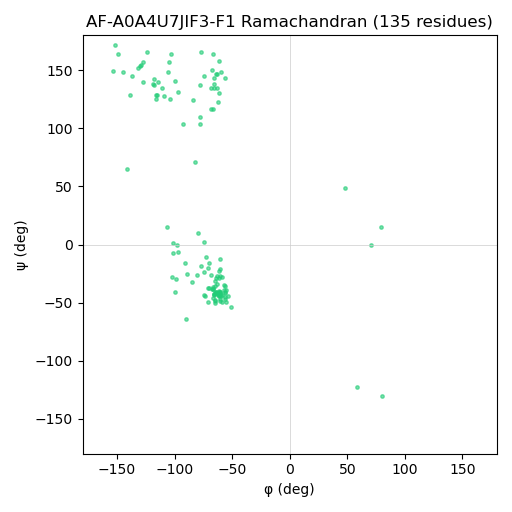TYR A C 1
ATOM 905 O O . TYR A 1 116 ? -12.216 -0.036 7.229 1.00 96.56 116 TYR A O 1
ATOM 913 N N . VAL A 1 117 ? -10.125 -0.688 7.750 1.00 97.19 117 VAL A N 1
ATOM 914 C CA . VAL A 1 117 ? -10.383 -2.134 7.815 1.00 97.19 117 VAL A CA 1
ATOM 915 C C . VAL A 1 117 ? -10.586 -2.604 9.253 1.00 97.19 117 VAL A C 1
ATOM 917 O O . VAL A 1 117 ? -11.446 -3.443 9.524 1.00 97.19 117 VAL A O 1
ATOM 920 N N . MET A 1 118 ? -9.780 -2.083 10.173 1.00 96.25 118 MET A N 1
ATOM 921 C CA . MET A 1 118 ? -9.819 -2.434 11.585 1.00 96.25 118 MET A CA 1
ATOM 922 C C . MET A 1 118 ? -10.996 -1.754 12.288 1.00 96.25 118 MET A C 1
ATOM 924 O O . MET A 1 118 ? -11.594 -0.802 11.787 1.00 96.25 118 MET A O 1
ATOM 928 N N . ARG A 1 119 ? -11.304 -2.231 13.495 1.00 95.00 119 ARG A N 1
ATOM 929 C CA . ARG A 1 119 ? -12.228 -1.563 14.418 1.00 95.00 119 ARG A CA 1
ATOM 930 C C . ARG A 1 119 ? -11.469 -0.838 15.520 1.00 95.00 119 ARG A C 1
ATOM 932 O O . ARG A 1 119 ? -10.313 -1.151 15.797 1.00 95.00 119 ARG A O 1
ATOM 939 N N . ASP A 1 120 ? -12.164 0.065 16.202 1.00 95.00 120 ASP A N 1
ATOM 940 C CA . ASP A 1 120 ? -11.651 0.660 17.430 1.00 95.00 120 ASP A CA 1
ATOM 941 C C . ASP A 1 120 ? -11.310 -0.415 18.468 1.00 95.00 120 ASP A C 1
ATOM 943 O O . ASP A 1 120 ? -12.016 -1.422 18.627 1.00 95.00 120 ASP A O 1
ATOM 947 N N . LEU 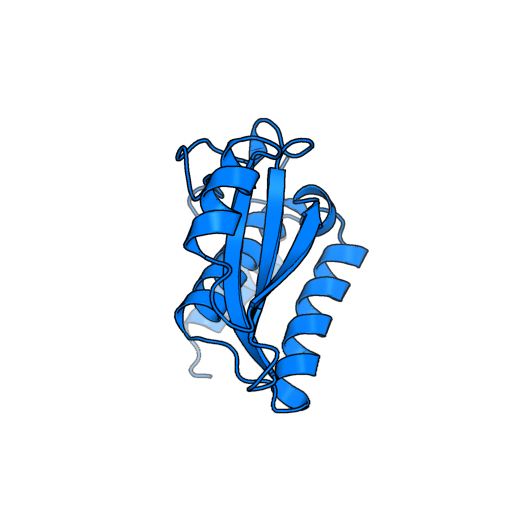A 1 121 ? -10.232 -0.161 19.209 1.00 93.88 121 LEU A N 1
ATOM 948 C CA . LEU A 1 121 ? -9.850 -0.977 20.352 1.00 93.88 121 LEU A CA 1
ATOM 949 C C . LEU A 1 121 ? -10.865 -0.803 21.486 1.00 93.88 121 LEU A C 1
ATOM 951 O O . LEU A 1 121 ? -11.227 0.318 21.866 1.00 93.88 121 LEU A O 1
ATOM 955 N N . THR A 1 122 ? -11.269 -1.920 22.078 1.00 95.88 122 THR A N 1
ATOM 956 C CA . THR A 1 122 ? -12.000 -1.939 23.347 1.00 95.88 122 THR A CA 1
ATOM 957 C C . THR A 1 122 ? -11.103 -1.454 24.487 1.00 95.88 122 THR A C 1
ATOM 959 O O . THR A 1 122 ? -9.877 -1.418 24.373 1.00 95.88 122 THR A O 1
ATOM 962 N N . THR A 1 123 ? -11.696 -1.109 25.630 1.00 95.19 123 THR A N 1
ATOM 963 C CA . THR A 1 123 ? -10.933 -0.699 26.820 1.00 95.19 123 THR A CA 1
ATOM 964 C C . THR A 1 123 ? -9.918 -1.759 27.260 1.00 95.19 123 THR A C 1
ATOM 966 O O . THR A 1 123 ? -8.788 -1.411 27.588 1.00 95.19 123 THR A O 1
ATOM 969 N N . GLY A 1 124 ? -10.288 -3.045 27.221 1.00 97.25 124 GLY A N 1
ATOM 970 C CA . GLY A 1 124 ? -9.380 -4.139 27.587 1.00 97.25 124 GLY A CA 1
ATOM 971 C C . GLY A 1 124 ? -8.209 -4.303 26.612 1.00 97.25 124 GLY A C 1
ATOM 972 O O . GLY A 1 124 ? -7.080 -4.550 27.029 1.00 97.25 124 GLY A O 1
ATOM 973 N N . GLU A 1 125 ? -8.443 -4.097 25.314 1.00 95.75 125 GLU A N 1
ATOM 974 C CA . GLU A 1 125 ? -7.382 -4.144 24.299 1.00 95.75 125 GLU A CA 1
ATOM 975 C C . GLU A 1 125 ? -6.427 -2.950 24.414 1.00 95.75 125 GLU A C 1
ATOM 977 O O . GLU A 1 125 ? -5.219 -3.124 24.286 1.00 95.75 125 GLU A O 1
ATOM 982 N N . LYS A 1 126 ? -6.932 -1.750 24.736 1.00 94.06 126 LYS A N 1
ATOM 983 C CA . LYS A 1 126 ? -6.080 -0.579 25.024 1.00 94.06 126 LYS A CA 1
ATOM 984 C C . LYS A 1 126 ? -5.154 -0.825 26.212 1.00 94.06 126 LYS A C 1
ATOM 986 O O . LYS A 1 126 ? -3.987 -0.446 26.167 1.00 94.06 126 LYS A O 1
ATOM 991 N N . GLU A 1 127 ? -5.663 -1.476 27.255 1.00 95.00 127 GLU A N 1
ATOM 992 C CA . GLU A 1 127 ? -4.846 -1.856 28.407 1.00 95.00 127 GLU A CA 1
ATOM 993 C C . GLU A 1 127 ? -3.791 -2.907 28.036 1.00 95.00 127 GLU A C 1
ATOM 995 O O . GLU A 1 127 ? -2.645 -2.807 28.468 1.00 95.00 127 GLU A O 1
ATOM 1000 N N . SER A 1 128 ? -4.141 -3.856 27.165 1.00 94.88 128 SER A N 1
ATOM 1001 C CA . SER A 1 128 ? -3.190 -4.849 26.649 1.00 94.88 128 SER A CA 1
ATOM 1002 C C . SER A 1 128 ? -2.043 -4.186 25.875 1.00 94.88 128 SER A C 1
ATOM 1004 O O . SER A 1 128 ? -0.887 -4.507 26.125 1.00 94.88 128 SER A O 1
ATOM 1006 N N . VAL A 1 129 ? -2.338 -3.199 25.018 1.00 92.00 129 VAL A N 1
ATOM 1007 C CA . VAL A 1 129 ? -1.316 -2.397 24.309 1.00 92.00 129 VAL A CA 1
ATOM 1008 C C . VAL A 1 129 ? -0.416 -1.636 25.289 1.00 92.00 129 VAL A C 1
ATOM 1010 O O . VAL A 1 129 ? 0.798 -1.572 25.103 1.00 92.00 129 VAL A O 1
ATOM 1013 N N . ARG A 1 130 ? -0.988 -1.073 26.362 1.00 91.19 130 ARG A N 1
ATOM 1014 C CA . ARG A 1 130 ? -0.214 -0.372 27.398 1.00 91.19 130 ARG A CA 1
ATOM 1015 C C . ARG A 1 130 ? 0.761 -1.315 28.103 1.00 91.19 130 ARG A C 1
ATOM 1017 O O . ARG A 1 130 ? 1.905 -0.927 28.324 1.00 91.19 130 ARG A O 1
ATOM 1024 N N . ILE A 1 131 ? 0.320 -2.522 28.451 1.00 93.75 131 ILE A N 1
ATOM 1025 C CA . ILE A 1 131 ? 1.171 -3.536 29.088 1.00 93.75 131 ILE A CA 1
ATOM 1026 C C . ILE A 1 131 ? 2.279 -3.984 28.129 1.00 93.75 131 ILE A C 1
ATOM 1028 O O . ILE A 1 131 ? 3.442 -3.987 28.524 1.00 93.75 131 ILE A O 1
ATOM 1032 N N . ASP A 1 132 ? 1.932 -4.299 26.880 1.00 92.75 132 ASP A N 1
ATOM 1033 C CA . ASP A 1 132 ? 2.879 -4.739 25.847 1.00 92.75 132 ASP A CA 1
ATOM 1034 C C . ASP A 1 132 ? 4.010 -3.720 25.628 1.00 92.75 132 ASP A C 1
ATOM 1036 O O . ASP A 1 132 ? 5.179 -4.087 25.621 1.00 92.75 132 ASP A O 1
ATOM 1040 N N . SER A 1 133 ? 3.693 -2.417 25.615 1.00 88.81 133 SER A N 1
ATOM 1041 C CA . SER A 1 133 ? 4.691 -1.343 25.457 1.00 88.81 133 SER A CA 1
ATOM 1042 C C . SER A 1 133 ? 5.772 -1.275 26.552 1.00 88.81 133 SER A C 1
ATOM 1044 O O . SER A 1 133 ? 6.758 -0.552 26.401 1.00 88.81 133 SER A O 1
ATOM 1046 N N . MET A 1 134 ? 5.587 -1.992 27.664 1.00 91.75 134 MET A N 1
ATOM 1047 C CA . MET A 1 134 ? 6.522 -2.054 28.794 1.00 91.75 134 MET A CA 1
ATOM 1048 C C . MET A 1 134 ? 7.372 -3.329 28.797 1.00 91.75 134 MET A C 1
ATOM 1050 O O . MET A 1 134 ? 8.272 -3.453 29.632 1.00 91.75 134 MET A O 1
ATOM 1054 N N . LEU A 1 135 ? 7.083 -4.282 27.911 1.00 86.88 135 LEU A N 1
ATOM 1055 C CA . LEU A 1 135 ? 7.780 -5.557 27.826 1.00 86.88 135 LEU A CA 1
ATOM 1056 C C . LEU A 1 135 ? 8.818 -5.518 26.692 1.00 86.88 135 LEU A C 1
ATOM 1058 O O . LEU A 1 135 ? 8.554 -4.943 25.635 1.00 86.88 135 LEU A O 1
ATOM 1062 N N . PRO A 1 136 ? 10.012 -6.112 26.878 1.00 82.06 136 PRO A N 1
ATOM 1063 C CA . PRO A 1 136 ? 10.870 -6.435 25.747 1.00 82.06 136 PRO A CA 1
ATOM 1064 C C . PRO A 1 136 ? 10.215 -7.545 24.912 1.00 82.06 136 PRO A C 1
ATOM 1066 O O . PRO A 1 136 ? 9.488 -8.378 25.455 1.00 82.06 136 PRO A O 1
ATOM 1069 N N . PHE A 1 137 ? 10.491 -7.525 23.607 1.00 67.56 137 PHE A N 1
ATOM 1070 C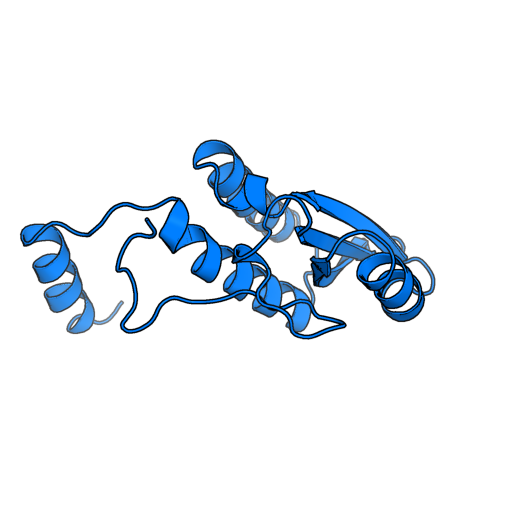 CA . PHE A 1 137 ? 10.016 -8.518 22.640 1.00 67.56 137 PHE A CA 1
ATOM 1071 C C . PHE A 1 137 ? 10.440 -9.949 23.002 1.00 67.56 137 PHE A C 1
ATOM 1073 O O . PHE A 1 137 ? 11.591 -10.118 23.475 1.00 67.56 137 PHE A O 1
#

pLDDT: mean 95.54, std 4.36, range [67.56, 98.69]